Protein AF-A0A842W887-F1 (afdb_monomer_lite)

Structure (mmCIF, N/CA/C/O backbone):
data_AF-A0A842W887-F1
#
_entry.id   AF-A0A842W887-F1
#
loop_
_atom_site.group_PDB
_atom_site.id
_atom_site.type_symbol
_atom_site.label_atom_id
_atom_site.label_alt_id
_atom_site.label_comp_id
_atom_site.label_asym_id
_atom_site.label_entity_id
_atom_site.label_seq_id
_atom_site.pdbx_PDB_ins_code
_atom_site.Cartn_x
_atom_site.Cartn_y
_atom_site.Cartn_z
_atom_site.occupancy
_atom_site.B_iso_or_equiv
_atom_site.auth_seq_id
_atom_site.auth_comp_id
_atom_site.auth_asym_id
_atom_site.auth_atom_id
_atom_site.pdbx_PDB_model_num
ATOM 1 N N . MET A 1 1 ? 8.008 -9.937 -21.603 1.00 55.22 1 MET A N 1
ATOM 2 C CA . MET A 1 1 ? 8.177 -8.667 -20.862 1.00 55.22 1 MET A CA 1
ATOM 3 C C . MET A 1 1 ? 9.321 -8.859 -19.884 1.00 55.22 1 MET A C 1
ATOM 5 O O . MET A 1 1 ? 9.191 -9.689 -18.993 1.00 55.22 1 MET A O 1
ATOM 9 N N . ALA A 1 2 ? 10.460 -8.199 -20.097 1.00 69.62 2 ALA A N 1
ATOM 10 C CA . ALA A 1 2 ? 11.562 -8.264 -19.143 1.00 69.62 2 ALA A CA 1
ATOM 11 C C . ALA A 1 2 ? 11.085 -7.652 -17.817 1.00 69.62 2 ALA A C 1
ATOM 13 O O . ALA A 1 2 ? 10.618 -6.514 -17.801 1.00 69.62 2 ALA A O 1
ATOM 14 N N . LYS A 1 3 ? 11.125 -8.423 -16.727 1.00 64.38 3 LYS A N 1
ATOM 15 C CA . LYS A 1 3 ? 10.835 -7.905 -15.387 1.00 64.38 3 LYS A CA 1
ATOM 16 C C . LYS A 1 3 ? 11.986 -6.987 -14.999 1.00 64.38 3 LYS A C 1
ATOM 18 O O . LYS A 1 3 ? 13.076 -7.453 -14.685 1.00 64.38 3 LYS A O 1
ATOM 23 N N . ILE A 1 4 ? 11.759 -5.683 -15.099 1.00 84.19 4 ILE A N 1
ATOM 24 C CA . ILE A 1 4 ? 12.721 -4.677 -14.663 1.00 84.19 4 ILE A CA 1
ATOM 25 C C . ILE A 1 4 ? 12.521 -4.518 -13.158 1.00 84.19 4 ILE A C 1
ATOM 27 O O . ILE A 1 4 ? 11.531 -3.928 -12.727 1.00 84.19 4 ILE A O 1
ATOM 31 N N . GLU A 1 5 ? 13.458 -5.021 -12.355 1.00 81.62 5 GLU A N 1
ATOM 32 C CA . GLU A 1 5 ? 13.370 -4.947 -10.888 1.00 81.62 5 GLU A CA 1
ATOM 33 C C . GLU A 1 5 ? 13.159 -3.518 -10.363 1.00 81.62 5 GLU A C 1
ATOM 35 O O . GLU A 1 5 ? 12.577 -3.295 -9.301 1.00 81.62 5 GLU A O 1
ATOM 40 N N . GLU A 1 6 ? 13.655 -2.527 -11.099 1.00 81.88 6 GLU A N 1
ATOM 41 C CA . GLU A 1 6 ? 13.502 -1.117 -10.765 1.00 81.88 6 GLU A CA 1
ATOM 42 C C . GLU A 1 6 ? 12.043 -0.646 -10.858 1.00 81.88 6 GLU A C 1
ATOM 44 O O . GLU A 1 6 ? 11.583 0.117 -10.004 1.00 81.88 6 GLU A O 1
ATOM 49 N N . ALA A 1 7 ? 11.287 -1.136 -11.845 1.00 80.38 7 ALA A N 1
ATOM 50 C CA . ALA A 1 7 ? 9.870 -0.823 -11.988 1.00 80.38 7 ALA A CA 1
ATOM 51 C C . ALA A 1 7 ? 9.060 -1.411 -10.822 1.00 80.38 7 ALA A C 1
ATOM 53 O O . ALA A 1 7 ? 8.234 -0.711 -10.233 1.00 80.38 7 ALA A O 1
ATOM 54 N N . ASP A 1 8 ? 9.374 -2.641 -10.411 1.00 79.00 8 ASP A N 1
ATOM 55 C CA . ASP A 1 8 ? 8.717 -3.295 -9.275 1.00 79.00 8 ASP A CA 1
ATOM 56 C C . ASP A 1 8 ? 9.002 -2.563 -7.956 1.00 79.00 8 ASP A C 1
ATOM 58 O O . ASP A 1 8 ? 8.096 -2.298 -7.157 1.00 79.00 8 ASP A O 1
ATOM 62 N N . LYS A 1 9 ? 10.257 -2.142 -7.752 1.00 81.00 9 LYS A N 1
ATOM 63 C CA . LYS A 1 9 ? 10.662 -1.342 -6.585 1.00 81.00 9 LYS A CA 1
ATOM 64 C C . LYS A 1 9 ? 9.971 0.025 -6.554 1.00 81.00 9 LYS A C 1
ATOM 66 O O . LYS A 1 9 ? 9.703 0.524 -5.465 1.00 81.00 9 LYS A O 1
ATOM 71 N N . ARG A 1 10 ? 9.662 0.640 -7.699 1.00 75.38 10 ARG A N 1
ATOM 72 C CA . ARG A 1 10 ? 8.927 1.921 -7.749 1.00 75.38 10 ARG A CA 1
ATOM 73 C C . ARG A 1 10 ? 7.430 1.748 -7.498 1.00 75.38 10 ARG A C 1
ATOM 75 O O . ARG A 1 10 ? 6.832 2.580 -6.818 1.00 75.38 10 ARG A O 1
ATOM 82 N N . LEU A 1 11 ? 6.829 0.698 -8.053 1.00 73.56 11 LEU A N 1
ATOM 83 C CA . LEU A 1 11 ? 5.377 0.513 -8.061 1.00 73.56 11 LEU A CA 1
ATOM 84 C C . LEU A 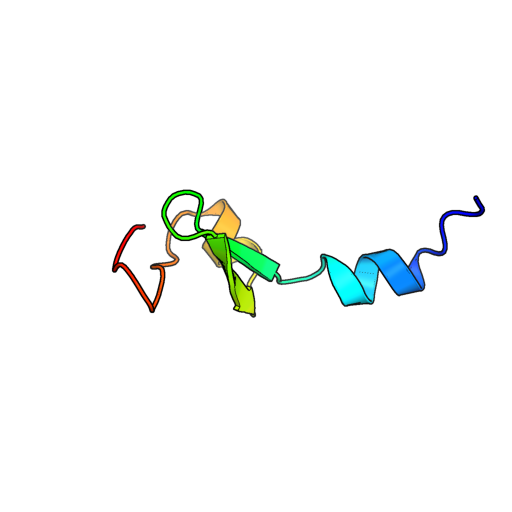1 11 ? 4.840 -0.169 -6.799 1.00 73.56 11 LEU A C 1
ATOM 86 O O . LEU A 1 11 ? 3.737 0.166 -6.363 1.00 73.56 11 LEU A O 1
ATOM 90 N N . PHE A 1 12 ? 5.596 -1.099 -6.211 1.00 76.31 12 PHE A N 1
ATOM 91 C CA . PHE A 1 12 ? 5.080 -1.981 -5.155 1.00 76.31 12 PHE A CA 1
ATOM 92 C C . PHE A 1 12 ? 5.787 -1.822 -3.808 1.00 76.31 12 PHE A C 1
ATOM 94 O O . PHE A 1 12 ? 5.213 -2.148 -2.767 1.00 76.31 12 PHE A O 1
ATOM 101 N N . ARG A 1 13 ? 7.013 -1.286 -3.780 1.00 81.19 13 ARG A N 1
ATOM 102 C CA . ARG A 1 13 ? 7.742 -1.103 -2.519 1.00 81.19 13 ARG A CA 1
ATOM 103 C C . ARG A 1 13 ? 7.033 -0.074 -1.641 1.00 81.19 13 ARG A C 1
ATOM 105 O O . ARG A 1 13 ? 6.790 1.055 -2.062 1.00 81.19 13 ARG A O 1
ATOM 112 N N . ASN A 1 14 ? 6.777 -0.448 -0.389 1.00 83.00 14 ASN A N 1
ATOM 113 C CA . ASN A 1 14 ? 6.178 0.419 0.630 1.00 83.00 14 ASN A CA 1
ATOM 114 C C . ASN A 1 14 ? 4.767 0.918 0.268 1.00 83.00 14 ASN A C 1
ATOM 116 O O . ASN A 1 14 ? 4.371 1.986 0.731 1.00 83.00 14 ASN A O 1
ATOM 120 N N . VAL A 1 15 ? 4.009 0.196 -0.563 1.00 85.38 15 VAL A N 1
ATOM 121 C CA . VAL A 1 15 ? 2.627 0.561 -0.904 1.00 85.38 15 VAL A CA 1
ATOM 122 C C . VAL A 1 15 ? 1.659 -0.333 -0.137 1.00 85.38 15 VAL A C 1
ATOM 124 O O . VAL A 1 15 ? 1.627 -1.542 -0.332 1.00 85.38 15 VAL A O 1
ATOM 127 N N . PHE A 1 16 ? 0.836 0.271 0.717 1.00 86.62 16 PHE A N 1
ATOM 128 C CA . PHE A 1 16 ? -0.335 -0.380 1.294 1.00 86.62 16 PHE A CA 1
ATOM 129 C C . PHE A 1 16 ? -1.553 -0.095 0.425 1.00 86.62 16 PHE A C 1
ATOM 131 O O . PHE A 1 16 ? -1.830 1.061 0.087 1.00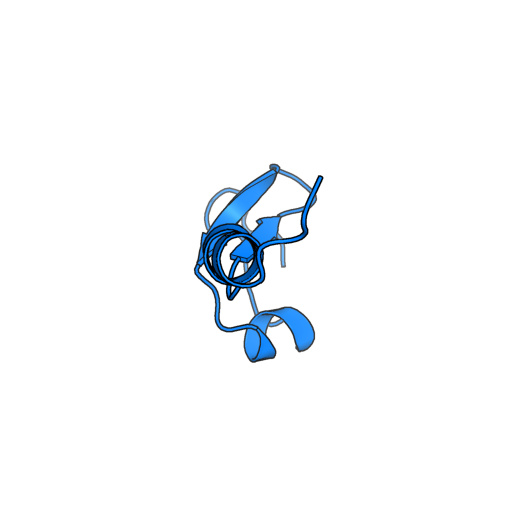 86.62 16 PHE A O 1
ATOM 138 N N . VAL A 1 17 ? -2.300 -1.147 0.100 1.00 87.06 17 VAL A N 1
ATOM 139 C CA . VAL A 1 17 ? -3.575 -1.054 -0.607 1.00 87.06 17 VAL A CA 1
ATOM 140 C C . VAL A 1 17 ? -4.679 -1.467 0.355 1.00 87.06 17 VAL A C 1
ATOM 142 O O . VAL A 1 17 ? -4.714 -2.600 0.823 1.00 87.06 17 VAL A O 1
ATOM 145 N N . CYS A 1 18 ? -5.601 -0.551 0.643 1.00 88.25 18 CYS A N 1
ATOM 146 C CA . CYS A 1 18 ? -6.780 -0.886 1.435 1.00 88.25 18 CYS A CA 1
ATOM 147 C C . CYS A 1 18 ? -7.703 -1.811 0.630 1.00 88.25 18 CYS A C 1
ATOM 149 O O . CYS A 1 18 ? -8.136 -1.441 -0.459 1.00 88.25 18 CYS A O 1
ATOM 151 N N . MET A 1 19 ? -8.075 -2.972 1.169 1.00 86.38 19 MET A N 1
ATOM 152 C CA . MET A 1 19 ? -8.954 -3.914 0.460 1.00 86.38 19 MET A CA 1
ATOM 153 C C . MET A 1 19 ? -10.412 -3.432 0.350 1.00 86.38 19 MET A C 1
ATOM 155 O O . MET A 1 19 ? -11.100 -3.810 -0.592 1.00 86.38 19 MET A O 1
ATOM 159 N N . LYS A 1 20 ? -10.881 -2.557 1.257 1.00 87.31 20 LYS A N 1
ATOM 160 C CA . LYS A 1 20 ? -12.244 -1.991 1.212 1.00 87.31 20 LYS A CA 1
ATOM 161 C C . LYS A 1 20 ? -12.392 -0.884 0.171 1.00 87.31 20 LYS A C 1
ATOM 163 O O . LYS A 1 20 ? -13.247 -0.962 -0.701 1.00 87.31 20 LYS A O 1
ATOM 168 N N . CYS A 1 21 ? -11.575 0.164 0.269 1.00 88.19 21 CYS A N 1
ATOM 169 C CA . CYS A 1 21 ? -11.721 1.361 -0.568 1.00 88.19 21 CYS A CA 1
ATOM 170 C C . CYS A 1 21 ? -10.668 1.477 -1.677 1.00 88.19 21 CYS A C 1
ATOM 172 O O . CYS A 1 21 ? -10.650 2.474 -2.399 1.00 88.19 21 CYS A O 1
ATOM 174 N N . LYS A 1 22 ? -9.763 0.494 -1.799 1.00 87.56 22 LYS A N 1
ATOM 175 C CA . LYS A 1 22 ? -8.688 0.432 -2.808 1.00 87.56 22 LYS A CA 1
ATOM 176 C C . LYS A 1 22 ? -7.740 1.636 -2.791 1.00 87.56 22 LYS A C 1
ATOM 178 O O . LYS A 1 22 ? -6.957 1.832 -3.719 1.00 87.56 22 LYS A O 1
ATOM 183 N N . SER A 1 23 ? -7.769 2.438 -1.722 1.00 89.00 23 SER A N 1
ATOM 184 C CA . SER A 1 23 ? -6.853 3.560 -1.552 1.00 89.00 23 SER A CA 1
ATOM 185 C C . SER A 1 23 ? -5.427 3.049 -1.399 1.00 89.00 23 SE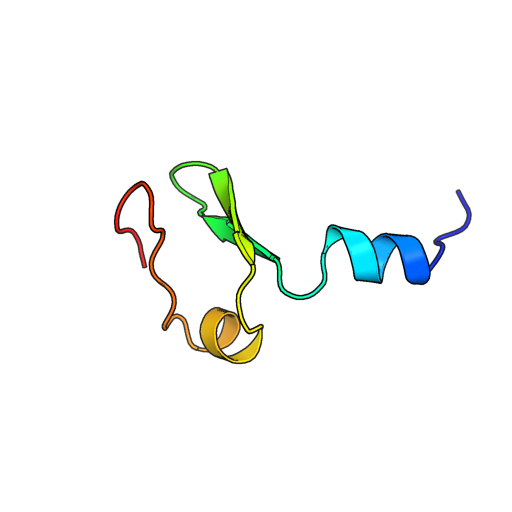R A C 1
ATOM 187 O O . SER A 1 23 ? -5.188 2.123 -0.618 1.00 89.00 23 SER A O 1
ATOM 189 N N . LYS A 1 24 ? -4.489 3.707 -2.074 1.00 87.44 24 LYS A N 1
ATOM 190 C CA . LYS A 1 24 ? -3.059 3.424 -1.971 1.00 87.44 24 LYS A CA 1
ATOM 191 C C . LYS A 1 24 ? -2.412 4.439 -1.035 1.00 87.44 24 LYS A C 1
ATOM 193 O O . LYS A 1 24 ? -2.639 5.638 -1.192 1.00 87.44 24 LYS A O 1
ATOM 198 N N . ILE A 1 25 ? -1.609 3.977 -0.084 1.00 87.69 25 ILE A N 1
ATOM 199 C CA . ILE A 1 25 ? -0.800 4.842 0.786 1.00 87.69 25 ILE A CA 1
ATOM 200 C C . I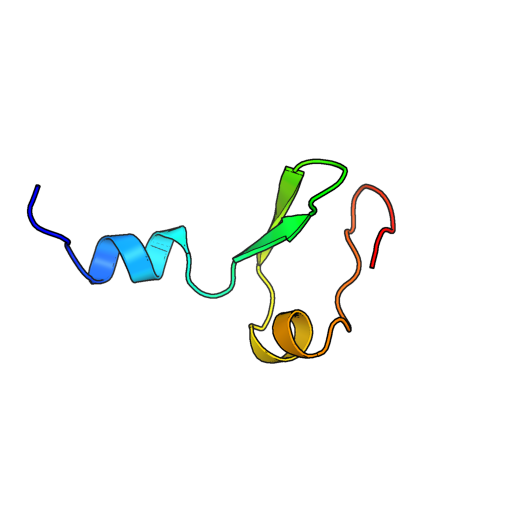LE A 1 25 ? 0.633 4.325 0.834 1.00 87.69 25 ILE A C 1
ATOM 202 O O . ILE A 1 25 ? 0.865 3.117 0.785 1.00 87.69 25 ILE A O 1
ATOM 206 N N . LYS A 1 26 ? 1.598 5.240 0.961 1.00 86.56 26 LYS A N 1
ATOM 207 C CA . LYS A 1 26 ? 2.967 4.852 1.299 1.00 86.56 26 LYS A CA 1
ATOM 208 C C . LYS A 1 26 ? 3.039 4.489 2.779 1.00 86.56 26 LYS A C 1
ATOM 210 O O . LYS A 1 26 ? 2.616 5.267 3.634 1.00 86.56 26 LYS A O 1
ATOM 215 N N . ALA A 1 27 ? 3.564 3.310 3.061 1.00 84.88 27 ALA A N 1
ATOM 216 C CA . ALA A 1 27 ? 3.568 2.682 4.367 1.00 84.88 27 ALA A CA 1
ATOM 217 C C . ALA A 1 27 ? 4.854 1.888 4.581 1.00 84.88 27 ALA A C 1
ATOM 219 O O . ALA A 1 27 ? 5.362 1.267 3.651 1.00 84.88 27 ALA A O 1
ATOM 220 N N . ASN A 1 28 ? 5.361 1.863 5.815 1.00 84.94 28 ASN A N 1
ATOM 221 C CA . ASN A 1 28 ?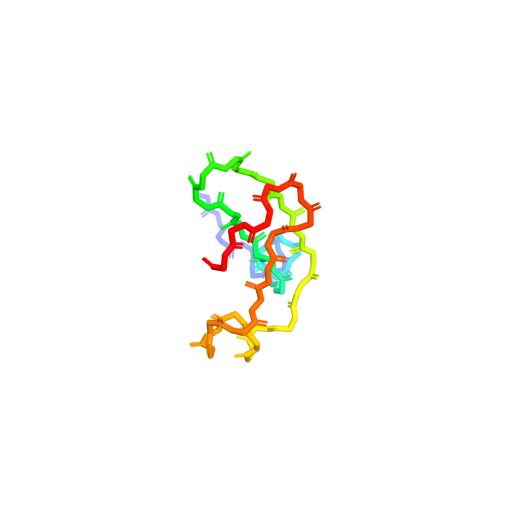 6.452 0.954 6.151 1.00 84.94 28 ASN A CA 1
ATOM 222 C C . ASN A 1 28 ? 5.935 -0.499 6.044 1.00 84.94 28 ASN A C 1
ATOM 224 O O . ASN A 1 28 ? 4.938 -0.813 6.700 1.00 84.94 28 ASN A O 1
ATOM 228 N N . PRO A 1 29 ? 6.585 -1.376 5.258 1.00 82.25 29 PRO A N 1
ATOM 229 C CA . PRO A 1 29 ? 6.151 -2.754 5.053 1.00 82.25 29 PRO A CA 1
ATOM 230 C C . PRO A 1 29 ? 6.075 -3.553 6.356 1.00 82.25 29 PRO A C 1
ATOM 232 O O . PRO A 1 29 ? 5.186 -4.388 6.477 1.00 82.25 29 PRO A O 1
ATOM 235 N N . MET A 1 30 ? 6.906 -3.251 7.363 1.00 83.44 30 MET A N 1
ATOM 236 C CA . MET A 1 30 ? 6.781 -3.877 8.687 1.00 83.44 30 MET A CA 1
ATOM 237 C C . MET A 1 30 ? 5.426 -3.561 9.328 1.00 83.44 30 MET A C 1
ATOM 239 O O . MET A 1 30 ? 4.730 -4.464 9.767 1.00 83.44 30 MET A O 1
ATOM 243 N N . LYS A 1 31 ? 4.976 -2.299 9.282 1.00 83.12 31 LYS A N 1
ATOM 244 C CA . LYS A 1 31 ? 3.664 -1.906 9.831 1.00 83.12 31 LYS A CA 1
ATOM 245 C C . LYS A 1 31 ? 2.494 -2.535 9.069 1.00 83.12 31 LYS A C 1
ATOM 247 O O . LYS A 1 31 ? 1.449 -2.771 9.669 1.00 83.12 31 LYS A O 1
ATOM 252 N N . VAL A 1 32 ? 2.664 -2.777 7.765 1.00 83.06 32 VAL A N 1
ATOM 253 C CA . VAL A 1 32 ? 1.683 -3.492 6.932 1.00 83.06 32 VAL A CA 1
ATOM 254 C C . VAL A 1 32 ? 1.631 -4.968 7.321 1.00 83.06 32 VAL A C 1
ATOM 256 O O . VAL A 1 32 ? 0.546 -5.478 7.573 1.00 83.06 32 VAL A O 1
ATOM 259 N N . SER A 1 33 ? 2.789 -5.627 7.431 1.00 79.00 33 SER A N 1
ATOM 260 C CA . SER A 1 33 ? 2.885 -7.034 7.838 1.00 79.00 33 SER A CA 1
ATOM 261 C C . SER A 1 33 ? 2.390 -7.268 9.267 1.00 79.00 33 SER A C 1
ATOM 263 O O . SER A 1 33 ? 1.844 -8.324 9.558 1.00 79.00 33 SER A O 1
ATOM 265 N N . GLU A 1 34 ? 2.556 -6.284 10.152 1.00 85.06 34 GLU A N 1
ATOM 266 C CA . GLU A 1 34 ? 2.065 -6.317 11.533 1.00 85.06 34 GLU A CA 1
ATOM 267 C C . GLU A 1 34 ? 0.573 -5.947 11.658 1.00 85.06 34 GLU A C 1
ATOM 269 O O . GLU A 1 34 ? 0.042 -5.949 12.767 1.00 85.06 34 GLU A O 1
ATOM 274 N N . GLY A 1 35 ? -0.109 -5.566 10.566 1.00 79.81 35 GLY A N 1
ATOM 275 C CA . GLY A 1 35 ? -1.522 -5.151 10.597 1.00 79.81 35 GLY A CA 1
ATOM 276 C C . GLY A 1 35 ? -1.785 -3.872 11.406 1.00 79.81 35 GLY A C 1
ATOM 277 O O . GLY A 1 35 ? -2.906 -3.606 11.835 1.00 79.81 35 GLY A O 1
ATOM 278 N N . ARG A 1 36 ? -0.747 -3.062 11.647 1.00 83.12 36 ARG A N 1
ATOM 279 C CA . ARG A 1 36 ? -0.811 -1.840 12.471 1.00 83.12 36 ARG A CA 1
ATOM 280 C C . ARG A 1 36 ? -1.107 -0.584 11.659 1.00 83.12 36 ARG A C 1
ATOM 282 O O . ARG A 1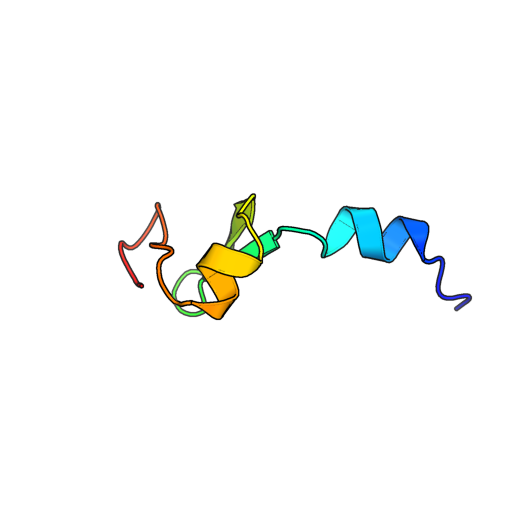 36 ? -0.951 0.530 12.163 1.00 83.12 36 ARG A O 1
ATOM 289 N N . ILE A 1 37 ? -1.487 -0.735 10.395 1.00 84.31 37 ILE A N 1
ATOM 290 C CA . ILE A 1 37 ? -1.787 0.388 9.520 1.00 84.31 37 ILE A CA 1
ATOM 291 C C . ILE A 1 37 ? -3.289 0.562 9.360 1.00 84.31 37 ILE A C 1
ATOM 293 O O . ILE A 1 37 ? -4.010 -0.391 9.119 1.00 84.31 37 ILE A O 1
ATOM 297 N N . SER A 1 38 ? -3.763 1.796 9.482 1.00 84.00 38 SER A N 1
ATOM 298 C CA . SER A 1 38 ? -5.148 2.141 9.192 1.00 84.00 38 SER A CA 1
ATOM 299 C C . SER A 1 38 ? -5.242 2.897 7.870 1.00 84.00 38 SER A C 1
ATOM 301 O O . SER A 1 38 ? -4.412 3.747 7.525 1.00 84.00 38 SER A O 1
ATOM 303 N N . CYS A 1 39 ? -6.281 2.591 7.100 1.00 87.25 39 CYS A N 1
ATOM 304 C CA . CYS A 1 39 ? -6.636 3.346 5.915 1.00 87.25 39 CYS A CA 1
ATOM 305 C C . CYS A 1 39 ? -7.079 4.758 6.323 1.00 87.25 39 CYS A C 1
ATOM 307 O O . CYS A 1 39 ? -8.090 4.927 7.000 1.00 87.25 39 CYS A O 1
ATOM 309 N N . ARG A 1 40 ? -6.387 5.789 5.825 1.00 84.19 40 ARG A N 1
ATOM 310 C CA . ARG A 1 40 ? -6.736 7.200 6.085 1.00 84.19 40 ARG A CA 1
ATOM 311 C C . ARG A 1 40 ? -8.090 7.630 5.505 1.00 84.19 40 ARG A C 1
ATOM 313 O O . ARG A 1 40 ? -8.617 8.649 5.923 1.00 84.19 40 ARG A O 1
ATOM 320 N N . LYS A 1 41 ? -8.629 6.892 4.525 1.00 85.06 41 LYS A N 1
ATOM 321 C CA . LYS A 1 41 ? -9.908 7.212 3.865 1.00 85.06 41 LYS A CA 1
ATOM 322 C C . LYS A 1 41 ? -11.120 6.587 4.548 1.00 85.06 41 LYS A C 1
ATOM 324 O O . LYS A 1 41 ? -12.140 7.244 4.661 1.00 85.06 41 LYS A O 1
ATOM 329 N N . CYS A 1 42 ? -11.034 5.315 4.936 1.00 85.69 42 CYS A N 1
ATOM 330 C CA . CYS A 1 42 ? -12.187 4.575 5.466 1.00 85.69 42 CYS A CA 1
ATOM 331 C C . CYS A 1 42 ? -11.989 4.051 6.893 1.00 85.69 42 CYS A C 1
ATOM 333 O O . CYS A 1 42 ? -12.864 3.366 7.411 1.00 85.69 42 CYS A O 1
ATOM 335 N N . GLY A 1 43 ? -10.839 4.320 7.518 1.00 81.38 43 GLY A N 1
ATOM 336 C CA . GLY A 1 43 ? -10.541 3.902 8.889 1.00 81.38 43 GLY A CA 1
ATOM 337 C C . GLY A 1 43 ? -10.325 2.397 9.073 1.00 81.38 43 GLY A C 1
ATOM 338 O O . GLY A 1 43 ? -10.041 1.969 10.187 1.00 81.38 43 GLY A O 1
ATOM 339 N N . SER A 1 44 ? -10.429 1.586 8.012 1.00 78.69 44 SER A N 1
ATOM 340 C CA . SER A 1 44 ? -10.194 0.141 8.092 1.00 78.69 44 SER A CA 1
ATOM 341 C C . SER A 1 44 ? -8.748 -0.152 8.493 1.00 78.69 44 SER A C 1
ATOM 343 O O . SER A 1 44 ? -7.838 0.442 7.912 1.00 78.69 44 SER A O 1
ATOM 345 N N . LYS A 1 45 ? -8.547 -1.072 9.436 1.00 70.62 45 LYS A N 1
ATOM 346 C CA . LYS A 1 45 ? -7.238 -1.656 9.750 1.00 70.62 45 LYS A CA 1
ATOM 347 C C . LYS A 1 45 ? -6.935 -2.805 8.793 1.00 70.62 45 LYS A C 1
ATOM 349 O O . LYS A 1 45 ? -7.920 -3.461 8.383 1.00 70.62 45 LYS A O 1
#

Secondary structure (DSSP, 8-state):
----HHHHHHHTTTEEE-TTT--EEE--HHHHHTT----TTT---

Foldseek 3Di:
DPPDVVVCCVPPPQWDADPPPRDIDRHHVVCVVVVVDADPPPRHD

Radius of gyration: 12.13 Å; chains: 1; bounding box: 26×16×33 Å

pLDDT: mean 81.87, std 6.57, range [55.22, 89.0]

Sequence (45 aa):
MAKIEEADKRLFRNVFVCMKCKSKIKANPMKVSEGRISCRKCGSK